Protein AF-A0A0F8ZXP1-F1 (afdb_monomer)

Structure (mmCIF, N/CA/C/O backbone):
data_AF-A0A0F8ZXP1-F1
#
_entry.id   AF-A0A0F8ZXP1-F1
#
loop_
_atom_site.group_PDB
_atom_site.id
_atom_site.type_symbol
_atom_site.label_atom_id
_atom_site.label_alt_id
_atom_site.label_comp_id
_atom_site.label_asym_id
_atom_site.label_entity_id
_atom_site.label_seq_id
_atom_site.pdbx_PDB_ins_code
_atom_site.Cartn_x
_atom_site.Cartn_y
_atom_site.Cartn_z
_atom_site.occupancy
_atom_site.B_iso_or_equiv
_atom_site.auth_seq_id
_atom_site.auth_comp_id
_atom_site.auth_asym_id
_atom_site.auth_atom_id
_atom_site.pdbx_PDB_model_num
ATOM 1 N N . MET A 1 1 ? 3.672 8.594 -19.376 1.00 59.06 1 MET A N 1
ATOM 2 C CA . MET A 1 1 ? 2.689 7.809 -18.603 1.00 59.06 1 MET A CA 1
ATOM 3 C C . MET A 1 1 ? 2.130 8.741 -17.549 1.00 59.06 1 MET A C 1
ATOM 5 O O . MET A 1 1 ? 2.929 9.425 -16.922 1.00 59.06 1 MET A O 1
ATOM 9 N N . GLU A 1 2 ? 0.811 8.852 -17.416 1.00 68.81 2 GLU A N 1
ATOM 10 C CA . GLU A 1 2 ? 0.238 9.635 -16.316 1.00 68.81 2 GLU A CA 1
ATOM 11 C C . GLU A 1 2 ? 0.615 8.980 -14.986 1.00 68.81 2 GLU A C 1
ATOM 13 O O . GLU A 1 2 ? 0.568 7.756 -14.853 1.00 68.81 2 GLU A O 1
ATOM 18 N N . GLN A 1 3 ? 1.041 9.793 -14.021 1.00 80.88 3 GLN A N 1
ATOM 19 C CA . GLN A 1 3 ? 1.368 9.315 -12.687 1.00 80.88 3 GLN A CA 1
ATOM 20 C C . GLN A 1 3 ? 0.070 8.874 -12.008 1.00 80.88 3 GLN A C 1
ATOM 22 O O . GLN A 1 3 ? -0.796 9.696 -11.711 1.00 80.88 3 GLN A O 1
ATOM 27 N N . ILE A 1 4 ? -0.073 7.572 -11.766 1.00 90.69 4 ILE A N 1
ATOM 28 C CA . ILE A 1 4 ? -1.217 7.042 -11.027 1.00 90.69 4 ILE A CA 1
ATOM 29 C C . ILE A 1 4 ? -0.844 7.086 -9.553 1.00 90.69 4 ILE A C 1
ATOM 31 O O . ILE A 1 4 ? 0.183 6.544 -9.152 1.00 90.69 4 ILE A O 1
ATOM 35 N N . ASN A 1 5 ? -1.675 7.720 -8.735 1.00 93.38 5 ASN A N 1
ATOM 36 C CA . ASN A 1 5 ? -1.591 7.616 -7.285 1.00 93.38 5 ASN A CA 1
ATOM 37 C C . ASN A 1 5 ? -3.005 7.630 -6.711 1.00 93.38 5 ASN A C 1
ATOM 39 O O . ASN A 1 5 ? -3.630 8.681 -6.584 1.00 93.38 5 ASN A O 1
ATOM 43 N N . LYS A 1 6 ? -3.527 6.439 -6.429 1.00 95.12 6 LYS A N 1
ATOM 44 C CA . LYS A 1 6 ? -4.887 6.238 -5.950 1.00 95.12 6 LYS A CA 1
ATOM 45 C C . LYS A 1 6 ? -4.865 5.577 -4.583 1.00 95.12 6 LYS A C 1
ATOM 47 O O . LYS A 1 6 ? -4.372 4.461 -4.440 1.00 95.12 6 LYS A O 1
ATOM 52 N N . ASN A 1 7 ? -5.448 6.262 -3.608 1.00 94.75 7 ASN A N 1
ATOM 53 C CA . ASN A 1 7 ? -5.717 5.730 -2.279 1.00 94.75 7 ASN A CA 1
ATOM 54 C C . ASN A 1 7 ? -7.184 5.312 -2.176 1.00 94.75 7 ASN A C 1
ATOM 56 O O . ASN A 1 7 ? -8.049 5.891 -2.837 1.00 94.75 7 ASN A O 1
ATOM 60 N N . PHE A 1 8 ? -7.455 4.298 -1.362 1.00 94.94 8 PHE A N 1
ATOM 61 C CA . PHE A 1 8 ? -8.805 3.810 -1.104 1.00 94.94 8 PHE A CA 1
ATOM 62 C C . PHE A 1 8 ? -9.087 3.899 0.384 1.00 94.94 8 PHE A C 1
ATOM 64 O O . PHE A 1 8 ? -8.577 3.090 1.149 1.00 94.94 8 PHE A O 1
ATOM 71 N N . ASP A 1 9 ? -9.916 4.862 0.783 1.00 94.19 9 ASP A N 1
ATOM 72 C CA . ASP A 1 9 ? -10.150 5.151 2.201 1.00 94.19 9 ASP A CA 1
ATOM 73 C C . ASP A 1 9 ? -11.108 4.159 2.875 1.00 94.19 9 ASP A C 1
ATOM 75 O O . ASP A 1 9 ? -11.038 3.954 4.083 1.00 94.19 9 ASP A O 1
ATOM 79 N N . SER A 1 10 ? -11.946 3.468 2.103 1.00 95.94 10 SER A N 1
ATOM 80 C CA . SER A 1 10 ? -12.941 2.524 2.620 1.00 95.94 10 SER A CA 1
ATOM 81 C C . SER A 1 10 ? -12.958 1.203 1.858 1.00 95.94 10 SER A C 1
ATOM 83 O O . SER A 1 10 ? -12.589 1.122 0.682 1.00 95.94 10 SER A O 1
ATOM 85 N N . CYS A 1 11 ? -13.434 0.160 2.536 1.00 96.94 11 CYS A N 1
ATOM 86 C CA . CYS A 1 11 ? -13.651 -1.153 1.961 1.00 96.94 11 CYS A CA 1
ATOM 87 C C . CYS A 1 11 ? -14.637 -1.056 0.784 1.00 96.94 11 CYS A C 1
ATOM 89 O O . CYS A 1 11 ? -15.760 -0.572 0.957 1.00 96.94 11 CYS A O 1
ATOM 91 N N . PRO A 1 12 ? -14.289 -1.563 -0.410 1.00 96.81 12 PRO A N 1
ATOM 92 C CA . PRO A 1 12 ? -15.180 -1.490 -1.561 1.00 96.81 12 PRO A CA 1
ATOM 93 C C . PRO A 1 12 ? -16.471 -2.296 -1.360 1.00 96.81 12 PRO A C 1
ATOM 95 O O . PRO A 1 12 ? -17.499 -1.887 -1.903 1.00 96.81 12 PRO A O 1
ATOM 98 N N . ALA A 1 13 ? -16.417 -3.371 -0.560 1.00 96.62 13 ALA A N 1
ATOM 99 C CA . ALA A 1 13 ? -17.520 -4.298 -0.319 1.00 96.62 13 ALA A CA 1
ATOM 100 C C . ALA A 1 13 ? -18.543 -3.779 0.707 1.00 96.62 13 ALA A C 1
ATOM 102 O O . ALA A 1 13 ? -19.727 -3.715 0.392 1.00 96.62 13 ALA A O 1
ATOM 103 N N . CYS A 1 14 ? -18.106 -3.381 1.910 1.00 97.06 14 CYS A N 1
ATOM 104 C CA . CYS A 1 14 ? -19.012 -2.968 2.996 1.00 97.06 14 CYS A CA 1
ATOM 105 C C . CYS A 1 14 ? -18.922 -1.481 3.382 1.00 97.06 14 CYS A C 1
ATOM 107 O O . CYS A 1 14 ? -19.629 -1.050 4.285 1.00 97.06 14 CYS A O 1
ATOM 109 N N . LYS A 1 15 ? -18.052 -0.696 2.729 1.00 97.19 15 LYS A N 1
ATOM 110 C CA . LYS A 1 15 ? -17.796 0.736 3.004 1.00 97.19 15 LYS A CA 1
ATOM 111 C C . LYS A 1 15 ? -17.212 1.063 4.380 1.00 97.19 15 LYS A C 1
ATOM 113 O O . LYS A 1 15 ? -17.005 2.235 4.675 1.00 97.19 15 LYS A O 1
ATOM 118 N N . SER A 1 16 ? -16.866 0.055 5.177 1.00 96.31 16 SER A N 1
ATOM 119 C CA . SER A 1 16 ? -16.129 0.258 6.422 1.00 96.31 16 SER A CA 1
ATOM 120 C C . SER A 1 16 ? -14.770 0.914 6.180 1.00 96.31 16 SER A C 1
ATOM 122 O O . SER A 1 16 ? -14.077 0.594 5.212 1.00 96.31 16 SER A O 1
ATOM 124 N N . THR A 1 17 ? -14.369 1.797 7.088 1.00 95.69 17 THR A N 1
ATOM 125 C CA . THR A 1 17 ? -13.026 2.387 7.152 1.00 95.69 17 THR A CA 1
ATOM 126 C C . THR A 1 17 ? -12.084 1.595 8.060 1.00 95.69 17 THR A C 1
ATOM 128 O O . THR A 1 17 ? -10.906 1.923 8.150 1.00 95.69 17 THR A O 1
ATOM 131 N N . ASN A 1 18 ? -12.573 0.552 8.736 1.00 95.50 18 ASN A N 1
ATOM 132 C CA . ASN A 1 18 ? -11.784 -0.232 9.679 1.00 95.50 18 ASN A CA 1
ATOM 133 C C . ASN A 1 18 ? -10.939 -1.269 8.935 1.00 95.50 18 ASN A C 1
ATOM 135 O O . ASN A 1 18 ? -11.464 -2.158 8.249 1.00 95.50 18 ASN A O 1
ATOM 139 N N . ARG A 1 19 ? -9.619 -1.177 9.097 1.00 95.50 19 ARG A N 1
ATOM 140 C CA . ARG A 1 19 ? -8.649 -2.087 8.481 1.00 95.50 19 ARG A CA 1
ATOM 141 C C . ARG A 1 19 ? -7.831 -2.788 9.544 1.00 95.50 19 ARG A C 1
ATOM 143 O O . ARG A 1 19 ? -7.345 -2.149 10.472 1.00 95.50 19 ARG A O 1
ATOM 150 N N . PHE A 1 20 ? -7.674 -4.095 9.395 1.00 96.44 20 PHE A N 1
ATOM 151 C CA . PHE A 1 20 ? -7.056 -4.938 10.408 1.00 96.44 20 PHE A CA 1
ATOM 152 C C . PHE A 1 20 ? -5.606 -4.522 10.698 1.00 96.44 20 PHE A C 1
ATOM 154 O O . PHE A 1 20 ? -5.264 -4.254 11.853 1.00 96.44 20 PHE A O 1
ATOM 161 N N . PHE A 1 21 ? -4.760 -4.402 9.667 1.00 95.62 21 PHE A N 1
ATOM 162 C CA . PHE A 1 21 ? -3.345 -4.068 9.872 1.00 95.62 21 PHE A CA 1
ATOM 163 C C . PHE A 1 21 ? -3.138 -2.609 10.267 1.00 95.62 21 PHE A C 1
ATOM 165 O O . PHE A 1 21 ? -2.271 -2.319 11.094 1.00 95.62 21 PHE A O 1
ATOM 172 N N . GLU A 1 22 ? -3.969 -1.698 9.765 1.00 93.44 22 GLU A N 1
ATOM 173 C CA . GLU A 1 22 ? -3.959 -0.305 10.208 1.00 93.44 22 GLU A CA 1
ATOM 174 C C . GLU A 1 22 ? -4.290 -0.179 11.702 1.00 93.44 22 GLU A C 1
ATOM 176 O O . GLU A 1 22 ? -3.553 0.487 12.435 1.00 93.44 22 GLU A O 1
ATOM 181 N N . THR A 1 23 ? -5.325 -0.874 12.190 1.00 94.50 23 THR A N 1
ATOM 182 C CA . THR A 1 23 ? -5.675 -0.909 13.619 1.00 94.50 23 THR A CA 1
ATOM 183 C C . THR A 1 23 ? -4.517 -1.435 14.465 1.00 94.50 23 THR A C 1
ATOM 185 O O . THR A 1 23 ? -4.174 -0.817 15.473 1.00 94.50 23 THR A O 1
ATOM 188 N N . MET A 1 24 ? -3.853 -2.514 14.038 1.00 94.88 24 MET A N 1
ATOM 189 C CA . MET A 1 24 ? -2.655 -3.018 14.722 1.00 94.88 24 MET A CA 1
ATOM 190 C C . MET A 1 24 ? -1.506 -2.003 14.711 1.00 94.88 24 MET A C 1
ATOM 192 O O . MET A 1 24 ? -0.818 -1.832 15.716 1.00 94.88 24 MET A O 1
ATOM 196 N N . SER A 1 25 ? -1.293 -1.305 13.592 1.00 93.81 25 SER A N 1
ATOM 197 C CA . SER A 1 25 ? -0.250 -0.279 13.498 1.00 93.81 25 SER A CA 1
ATOM 198 C C . SER A 1 25 ? -0.501 0.873 14.470 1.00 93.81 25 SER A C 1
ATOM 200 O O . SER A 1 25 ? 0.434 1.352 15.110 1.00 93.81 25 SER A O 1
ATOM 202 N N . ASN A 1 26 ? -1.764 1.270 14.639 1.00 94.62 26 ASN A N 1
ATOM 203 C CA . ASN A 1 26 ? -2.157 2.311 15.576 1.00 94.62 26 ASN A CA 1
ATOM 204 C C . ASN A 1 26 ? -1.980 1.856 17.031 1.00 94.62 26 ASN A C 1
ATOM 206 O O . ASN A 1 26 ? -1.436 2.627 17.816 1.00 94.62 26 ASN A O 1
ATOM 210 N N . ASP A 1 27 ? -2.313 0.604 17.377 1.00 95.38 27 ASP A N 1
ATOM 211 C CA . ASP A 1 27 ? -2.026 0.045 18.714 1.00 95.38 27 ASP A CA 1
ATOM 212 C C . ASP A 1 27 ? -0.528 0.119 19.046 1.00 95.38 27 ASP A C 1
ATOM 214 O O . ASP A 1 27 ? -0.127 0.628 20.095 1.00 95.38 27 ASP A O 1
ATOM 218 N N . LEU A 1 28 ? 0.326 -0.314 18.113 1.00 95.44 28 LEU A N 1
ATOM 219 C CA . LEU A 1 28 ? 1.777 -0.284 18.301 1.00 95.44 28 LEU A CA 1
ATOM 220 C C . LEU A 1 28 ? 2.313 1.145 18.466 1.00 95.44 28 LEU A C 1
ATOM 222 O O . LEU A 1 28 ? 3.198 1.366 19.295 1.00 95.44 28 LEU A O 1
ATOM 226 N N . LYS A 1 29 ? 1.763 2.125 17.738 1.00 95.56 29 LYS A N 1
ATOM 227 C CA . LYS A 1 29 ? 2.108 3.548 17.910 1.00 95.56 29 LYS A CA 1
ATOM 228 C C . LYS A 1 29 ? 1.694 4.068 19.277 1.00 95.56 29 LYS A C 1
ATOM 230 O O . LYS A 1 29 ? 2.511 4.675 19.963 1.00 95.56 29 LYS A O 1
ATOM 235 N N . THR A 1 30 ? 0.458 3.806 19.697 1.00 95.38 30 THR A N 1
ATOM 236 C CA . THR A 1 30 ? -0.061 4.235 21.005 1.00 95.38 30 THR A CA 1
ATOM 237 C C . THR A 1 30 ? 0.768 3.664 22.153 1.00 95.38 30 THR A C 1
ATOM 239 O O . THR A 1 30 ? 0.957 4.325 23.171 1.00 95.38 30 THR A O 1
ATOM 242 N N . ARG A 1 31 ? 1.329 2.466 21.974 1.00 96.12 31 ARG A N 1
ATOM 243 C CA . ARG A 1 31 ? 2.209 1.805 22.947 1.00 96.12 31 ARG A CA 1
ATOM 244 C C . ARG A 1 31 ? 3.673 2.253 22.879 1.00 96.12 31 ARG A C 1
ATOM 246 O O . ARG A 1 31 ? 4.485 1.749 23.648 1.00 96.12 31 ARG A O 1
ATOM 253 N N . GLY A 1 32 ? 4.028 3.155 21.963 1.00 95.31 32 GLY A N 1
ATOM 254 C CA . GLY A 1 32 ? 5.408 3.605 21.756 1.00 95.31 32 GLY A CA 1
ATOM 255 C C . GLY A 1 32 ? 6.329 2.544 21.141 1.00 95.31 32 GLY A C 1
ATOM 256 O O . GLY A 1 32 ? 7.547 2.673 21.217 1.00 95.31 32 GLY A O 1
ATOM 257 N N . LEU A 1 33 ? 5.765 1.492 20.538 1.00 94.75 33 LEU A N 1
ATOM 258 C CA . LEU A 1 33 ? 6.502 0.386 19.911 1.00 94.75 33 LEU A CA 1
ATOM 259 C C . LEU A 1 33 ? 6.756 0.608 18.414 1.00 94.75 33 LEU A C 1
ATOM 261 O O . LEU A 1 33 ? 7.477 -0.165 17.788 1.00 94.75 33 LEU A O 1
ATOM 265 N N . ALA A 1 34 ? 6.173 1.656 17.834 1.00 94.12 34 ALA A N 1
ATOM 266 C CA . ALA A 1 34 ? 6.350 2.030 16.441 1.00 94.12 34 ALA A CA 1
ATOM 267 C C . ALA 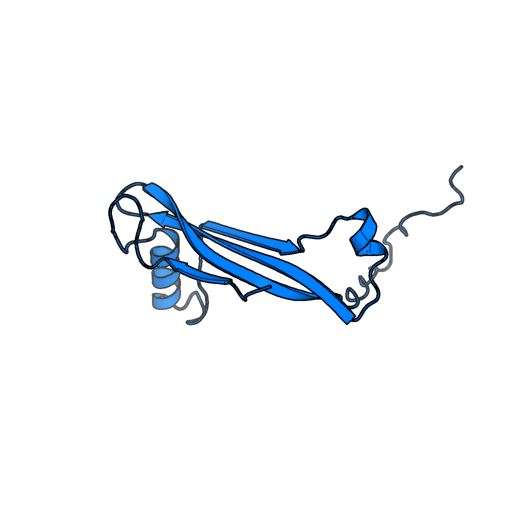A 1 34 ? 6.471 3.546 16.275 1.00 94.12 34 ALA A C 1
ATOM 269 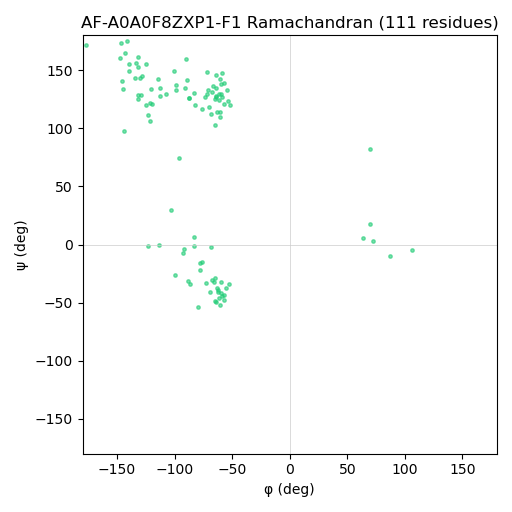O O . ALA A 1 34 ? 5.961 4.323 17.083 1.00 94.12 34 ALA A O 1
ATOM 270 N N . ARG A 1 35 ? 7.128 3.967 15.189 1.00 93.50 35 ARG A N 1
ATOM 271 C CA . ARG A 1 35 ? 7.243 5.385 14.838 1.00 93.50 35 ARG A CA 1
ATOM 272 C C . ARG A 1 35 ? 5.895 5.936 14.343 1.00 93.50 35 ARG A C 1
ATOM 274 O O . ARG A 1 35 ? 5.150 5.179 13.714 1.00 93.50 35 ARG A O 1
ATOM 281 N N . PRO A 1 36 ? 5.578 7.227 14.561 1.00 90.62 36 PRO A N 1
ATOM 282 C CA . PRO A 1 36 ? 4.300 7.813 14.140 1.00 90.62 36 PRO A CA 1
ATOM 283 C C . PRO A 1 36 ? 3.998 7.641 12.643 1.00 90.62 36 PRO A C 1
ATOM 285 O O . PRO A 1 36 ? 2.855 7.377 12.261 1.00 90.62 36 PRO A O 1
ATOM 288 N N . GLU A 1 37 ? 5.029 7.733 11.803 1.00 90.38 37 GLU A N 1
ATOM 289 C CA . GLU A 1 37 ? 4.955 7.595 10.347 1.00 90.38 37 GLU A CA 1
ATOM 290 C C . GLU A 1 37 ? 4.854 6.142 9.862 1.00 90.38 37 GLU A C 1
ATOM 292 O O . GLU A 1 37 ? 4.507 5.892 8.705 1.00 90.38 37 GLU A O 1
ATOM 297 N N . TRP A 1 38 ? 5.156 5.165 10.720 1.00 88.19 38 TRP A N 1
ATOM 298 C CA . TRP A 1 38 ? 5.166 3.762 10.323 1.00 88.19 38 TRP A CA 1
ATOM 299 C C . TRP A 1 38 ? 3.744 3.265 10.075 1.00 88.19 38 TRP A C 1
ATOM 301 O O . TRP A 1 38 ? 2.851 3.498 10.877 1.00 88.19 38 TRP A O 1
ATOM 311 N N . THR A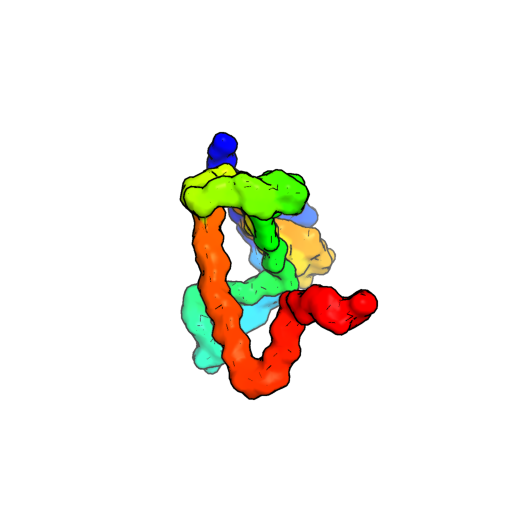 1 39 ? 3.503 2.578 8.965 1.00 88.19 39 THR A N 1
ATOM 312 C CA . THR A 1 39 ? 2.174 2.039 8.649 1.00 88.19 39 THR A CA 1
ATOM 313 C C . THR A 1 39 ? 2.325 0.588 8.246 1.00 88.19 39 THR A C 1
ATOM 315 O O . THR A 1 39 ? 3.101 0.273 7.343 1.00 88.19 39 THR A O 1
ATOM 318 N N . LEU A 1 40 ? 1.589 -0.284 8.931 1.00 91.88 40 LEU A N 1
ATOM 319 C CA . LEU A 1 40 ? 1.519 -1.699 8.606 1.00 91.88 40 LEU A CA 1
ATOM 320 C C . LEU A 1 40 ? 0.386 -1.918 7.603 1.00 91.88 40 LEU A C 1
ATOM 322 O O . LEU A 1 40 ? -0.665 -1.293 7.700 1.00 91.88 40 LEU A O 1
ATOM 326 N N . CYS A 1 41 ? 0.611 -2.804 6.646 1.00 93.44 41 CYS A N 1
ATOM 327 C CA . CYS A 1 41 ? -0.401 -3.272 5.708 1.00 93.44 41 CYS A CA 1
ATOM 328 C C . CYS A 1 41 ? -0.156 -4.762 5.444 1.00 93.44 41 CYS A C 1
ATOM 330 O O . CYS A 1 41 ? 0.906 -5.279 5.799 1.00 93.44 41 CYS A O 1
ATOM 332 N N . TRP A 1 42 ? -1.140 -5.454 4.874 1.00 93.81 42 TRP A N 1
ATOM 333 C CA . TRP 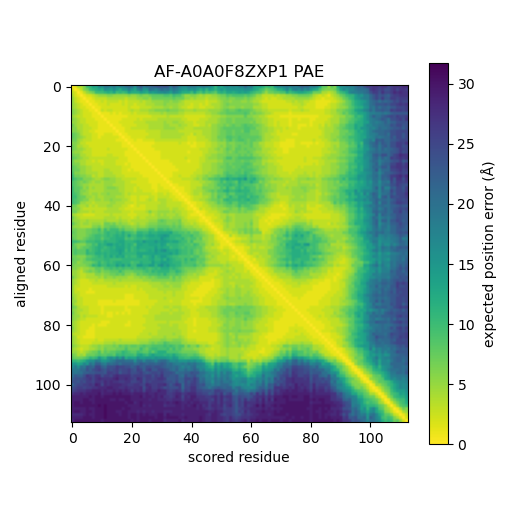A 1 42 ? -1.083 -6.903 4.672 1.00 93.81 42 TRP A CA 1
ATOM 334 C C . TRP A 1 42 ? 0.034 -7.314 3.713 1.00 93.81 42 TRP A C 1
ATOM 336 O O . TRP A 1 42 ? 0.815 -8.211 4.014 1.00 93.81 42 TRP A O 1
ATOM 346 N N . ASP A 1 43 ? 0.102 -6.651 2.558 1.00 94.56 43 ASP A N 1
ATOM 347 C CA . ASP A 1 43 ? 1.088 -6.941 1.518 1.00 94.56 43 ASP A CA 1
ATOM 348 C C . ASP A 1 43 ? 1.497 -5.649 0.805 1.00 94.56 43 ASP A C 1
ATOM 350 O O . ASP A 1 43 ? 0.654 -4.787 0.517 1.00 94.56 43 ASP A O 1
ATOM 354 N N . VAL A 1 44 ? 2.790 -5.542 0.496 1.00 94.00 44 VAL A N 1
ATOM 355 C CA . VAL A 1 44 ? 3.378 -4.478 -0.321 1.00 94.00 44 VAL A CA 1
ATOM 356 C C . VAL A 1 44 ? 4.092 -5.129 -1.493 1.00 94.00 44 VAL A C 1
ATOM 358 O O . VAL A 1 44 ? 5.145 -5.743 -1.333 1.00 94.00 44 VAL A O 1
ATOM 361 N N . ARG A 1 45 ? 3.557 -4.927 -2.695 1.00 93.12 45 ARG A N 1
ATOM 362 C CA . ARG A 1 45 ? 4.207 -5.329 -3.942 1.00 93.12 45 ARG A CA 1
ATOM 363 C C . ARG A 1 45 ? 4.707 -4.103 -4.664 1.00 93.12 45 ARG A C 1
ATOM 365 O O . ARG A 1 45 ? 3.950 -3.164 -4.888 1.00 93.12 45 ARG A O 1
ATOM 372 N N . GLN A 1 46 ? 5.965 -4.128 -5.064 1.00 91.31 46 GLN A N 1
ATOM 373 C CA . GLN A 1 46 ? 6.557 -3.077 -5.874 1.00 91.31 46 GLN A CA 1
ATOM 374 C C . GLN A 1 46 ? 7.462 -3.688 -6.931 1.00 91.31 46 GLN A C 1
ATOM 376 O O . GLN A 1 46 ? 8.064 -4.738 -6.704 1.00 91.31 46 GLN A O 1
ATOM 381 N N . GLY A 1 47 ? 7.575 -3.028 -8.074 1.00 88.19 47 GLY A N 1
ATOM 382 C CA . GLY A 1 47 ? 8.423 -3.524 -9.145 1.00 88.19 47 GLY A CA 1
ATOM 383 C C . GLY A 1 47 ? 8.473 -2.603 -10.345 1.00 88.19 47 GLY A C 1
ATOM 384 O O . GLY A 1 47 ? 7.734 -1.623 -10.439 1.00 88.19 47 GLY A O 1
ATOM 385 N N . VAL A 1 48 ? 9.366 -2.946 -11.264 1.00 87.69 48 VAL A N 1
ATOM 386 C CA . VAL A 1 48 ? 9.518 -2.295 -12.562 1.00 87.69 48 VAL A CA 1
ATOM 387 C C . VAL A 1 48 ? 8.783 -3.138 -13.605 1.00 87.69 48 VAL A C 1
ATOM 389 O O . VAL A 1 48 ? 8.849 -4.364 -13.580 1.00 87.69 48 VAL A O 1
ATOM 392 N N . VAL A 1 49 ? 8.048 -2.492 -14.508 1.00 84.12 49 VAL A N 1
ATOM 393 C CA . VAL A 1 49 ? 7.341 -3.139 -15.622 1.00 84.12 49 VAL A CA 1
ATOM 394 C C . VAL A 1 49 ? 8.222 -3.056 -16.862 1.00 84.12 49 VAL A C 1
ATOM 396 O O . VAL A 1 49 ? 7.997 -2.240 -17.756 1.00 84.12 49 VAL A O 1
ATOM 399 N N . VAL A 1 50 ? 9.273 -3.870 -16.891 1.00 84.56 50 VAL A N 1
ATOM 400 C CA . VAL A 1 50 ? 10.165 -4.009 -18.046 1.00 84.56 50 VAL A CA 1
ATOM 401 C C . VAL A 1 50 ? 10.409 -5.493 -18.293 1.00 84.56 50 VAL A C 1
ATOM 403 O O . VAL A 1 50 ? 10.476 -6.288 -17.361 1.00 84.56 50 VAL A O 1
ATOM 406 N N . ASP A 1 51 ? 10.508 -5.868 -19.567 1.00 83.00 51 ASP A N 1
ATOM 407 C CA . ASP A 1 51 ? 10.988 -7.190 -19.966 1.00 83.00 51 ASP A CA 1
ATOM 408 C C . ASP A 1 51 ? 12.398 -7.410 -19.381 1.00 83.00 51 ASP A C 1
ATOM 410 O O . ASP A 1 51 ? 13.298 -6.636 -19.724 1.00 83.00 51 ASP A O 1
ATOM 414 N N . PRO A 1 52 ? 12.631 -8.440 -18.546 1.00 80.38 52 PRO A N 1
ATOM 415 C CA . PRO A 1 52 ? 13.931 -8.671 -17.916 1.00 80.38 52 PRO A CA 1
ATOM 416 C C . PRO A 1 52 ? 15.105 -8.716 -18.906 1.00 80.38 52 PRO A C 1
ATOM 418 O O . PRO A 1 52 ? 16.195 -8.227 -18.600 1.00 80.38 52 PRO A O 1
ATOM 421 N N . ALA A 1 53 ? 14.889 -9.231 -20.124 1.00 82.56 53 ALA A N 1
ATOM 422 C CA . ALA A 1 53 ? 15.922 -9.281 -21.160 1.00 82.56 53 ALA A CA 1
ATOM 423 C C . ALA A 1 53 ? 16.313 -7.880 -21.659 1.00 82.56 53 ALA A C 1
ATOM 425 O O . ALA A 1 53 ? 17.459 -7.638 -22.040 1.00 82.56 53 ALA A O 1
ATOM 426 N N . LYS A 1 54 ? 15.371 -6.934 -21.630 1.00 82.06 54 LYS A N 1
ATOM 427 C CA . LYS A 1 54 ? 15.599 -5.534 -22.008 1.00 82.06 54 LYS A CA 1
ATOM 428 C C . LYS A 1 54 ? 16.070 -4.695 -20.832 1.00 82.06 54 LYS A C 1
ATOM 430 O O . LYS A 1 54 ? 16.859 -3.777 -21.038 1.00 82.06 54 LYS A O 1
ATOM 435 N N . GLU A 1 55 ? 15.644 -5.020 -19.615 1.00 81.44 55 GLU A N 1
ATOM 436 C CA . GLU A 1 55 ? 16.032 -4.306 -18.400 1.00 81.44 55 GLU A CA 1
ATOM 437 C C . GLU A 1 55 ? 17.553 -4.293 -18.222 1.00 81.44 55 GLU A C 1
ATOM 439 O O . GLU A 1 55 ? 18.133 -3.239 -17.954 1.00 81.44 55 GLU A O 1
ATOM 444 N N . ALA A 1 56 ? 18.223 -5.429 -18.447 1.00 78.31 56 ALA A N 1
ATOM 445 C CA . ALA A 1 56 ? 19.681 -5.528 -18.368 1.00 78.31 56 ALA A CA 1
ATOM 446 C C . ALA A 1 56 ? 20.383 -4.583 -19.360 1.00 78.31 56 ALA A C 1
ATOM 448 O O . ALA A 1 56 ? 21.327 -3.889 -18.981 1.00 78.31 56 ALA A O 1
ATOM 449 N N . ALA A 1 57 ? 19.866 -4.494 -20.588 1.00 83.81 57 ALA A N 1
ATOM 450 C CA . ALA A 1 57 ? 20.415 -3.664 -21.658 1.00 83.81 57 ALA A CA 1
ATOM 451 C C . ALA A 1 57 ? 20.115 -2.161 -21.502 1.00 83.81 57 ALA A C 1
ATOM 453 O O . ALA A 1 57 ? 20.747 -1.345 -22.173 1.00 83.81 57 ALA A O 1
ATOM 454 N N . MET A 1 58 ? 19.174 -1.767 -20.633 1.00 82.75 58 MET A N 1
ATOM 455 C CA . MET A 1 58 ? 18.864 -0.351 -20.417 1.00 82.75 58 MET A CA 1
ATOM 456 C C . MET A 1 58 ? 20.073 0.396 -19.8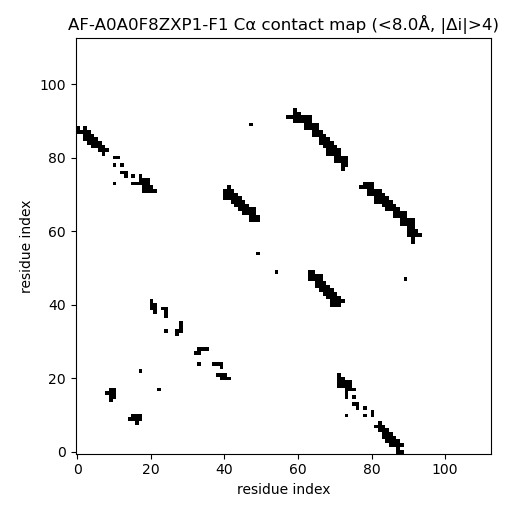30 1.00 82.75 58 MET A C 1
ATOM 458 O O . MET A 1 58 ? 20.589 -0.015 -18.784 1.00 82.75 58 MET A O 1
ATOM 462 N N . PRO A 1 59 ? 20.499 1.523 -20.427 1.00 85.12 59 PRO A N 1
ATOM 463 C CA . PRO A 1 59 ? 21.530 2.372 -19.843 1.00 85.12 59 PRO A CA 1
ATOM 464 C C . PRO A 1 59 ? 21.133 2.883 -18.453 1.00 85.12 59 PRO A C 1
ATOM 466 O O . PRO A 1 59 ? 19.956 3.147 -18.186 1.00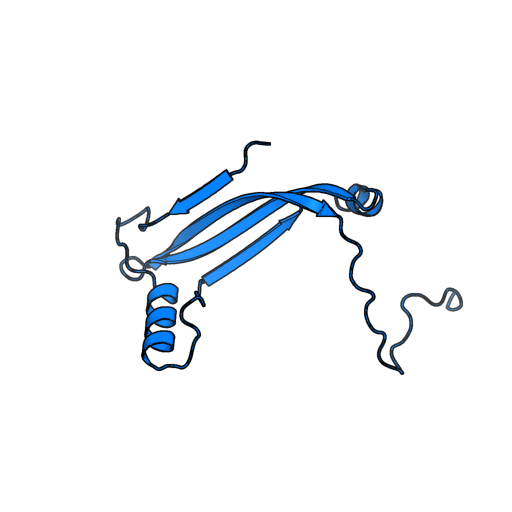 85.12 59 PRO A O 1
ATOM 469 N N . VAL A 1 60 ? 22.119 3.071 -17.575 1.00 86.75 60 VAL A N 1
ATOM 470 C CA . VAL A 1 60 ? 21.918 3.758 -16.288 1.00 86.75 60 VAL A CA 1
ATOM 471 C C . VAL A 1 60 ? 21.356 5.159 -16.545 1.00 86.75 60 VAL A C 1
ATOM 473 O O . VAL A 1 60 ? 21.768 5.838 -17.482 1.00 86.75 60 VAL A O 1
ATOM 476 N N . GLY A 1 61 ? 20.391 5.581 -15.728 1.00 83.62 61 GLY A N 1
ATOM 477 C CA . GLY A 1 61 ? 19.684 6.853 -15.896 1.00 83.62 61 GLY A CA 1
ATOM 478 C C . GLY A 1 61 ? 18.461 6.789 -16.813 1.00 83.62 61 GLY A C 1
ATOM 479 O O . GLY A 1 61 ? 17.674 7.734 -16.808 1.00 83.62 61 GLY A O 1
ATOM 480 N N . SER A 1 62 ? 18.254 5.683 -17.536 1.00 87.56 62 SER A N 1
ATOM 481 C CA . SER A 1 62 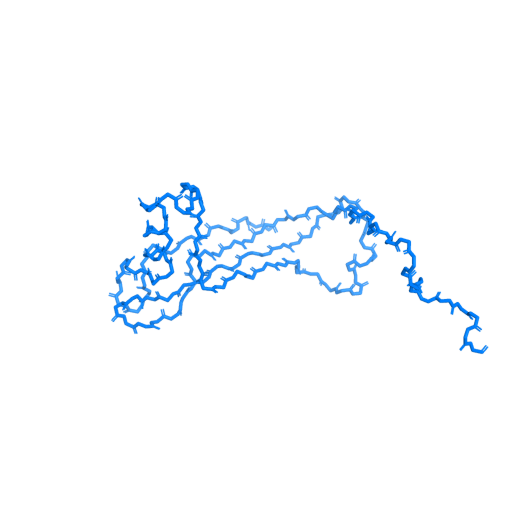? 17.021 5.459 -18.301 1.00 87.56 62 SER A CA 1
ATOM 482 C C . SER A 1 62 ? 15.814 5.352 -17.372 1.00 87.56 62 SER A C 1
ATOM 484 O O . SER A 1 62 ? 15.916 4.814 -16.266 1.00 87.56 62 SER A O 1
ATOM 486 N N . GLU A 1 63 ? 14.666 5.837 -17.836 1.00 88.06 63 GLU A N 1
ATOM 487 C CA . GLU A 1 63 ? 13.408 5.763 -17.097 1.00 88.06 63 GLU A CA 1
ATOM 488 C C . GLU A 1 63 ? 12.641 4.491 -17.456 1.00 88.06 63 GLU A C 1
ATOM 490 O O . GLU A 1 63 ? 12.507 4.133 -18.627 1.00 88.06 63 GLU A O 1
ATOM 495 N N . ALA A 1 64 ? 12.122 3.818 -16.436 1.00 88.19 64 ALA A N 1
ATOM 496 C CA . ALA A 1 64 ? 11.293 2.633 -16.562 1.00 88.19 64 ALA A CA 1
ATOM 497 C C . ALA A 1 64 ? 10.003 2.815 -15.765 1.00 88.19 64 ALA A C 1
ATOM 499 O O . ALA A 1 64 ? 10.002 3.432 -14.699 1.00 88.19 64 ALA A O 1
ATOM 500 N N . ALA A 1 65 ? 8.902 2.267 -16.272 1.00 89.56 65 ALA A N 1
ATOM 501 C CA . ALA A 1 65 ? 7.643 2.270 -15.543 1.00 89.56 65 ALA A CA 1
ATOM 502 C C . ALA A 1 65 ? 7.761 1.390 -14.296 1.00 89.56 65 ALA A C 1
ATOM 504 O O . ALA A 1 65 ? 8.280 0.278 -14.370 1.00 89.56 65 ALA A O 1
ATOM 505 N N . SER A 1 66 ? 7.254 1.855 -13.164 1.00 90.94 66 SER A N 1
ATOM 506 C CA . SER A 1 66 ? 7.172 1.085 -11.931 1.00 90.94 66 SER A CA 1
ATOM 507 C C . SER A 1 66 ? 5.794 1.182 -11.307 1.00 90.94 66 SER A C 1
ATOM 509 O O . SER A 1 66 ? 5.010 2.086 -11.607 1.00 90.94 66 SER A O 1
ATOM 511 N N . TYR A 1 67 ? 5.509 0.233 -10.425 1.00 93.19 67 TYR A N 1
ATOM 512 C CA . TYR A 1 67 ? 4.271 0.175 -9.672 1.00 93.19 67 TYR A CA 1
ATOM 513 C C . TYR A 1 67 ? 4.538 -0.061 -8.188 1.00 93.19 67 TYR A C 1
ATOM 515 O O . TYR A 1 67 ? 5.526 -0.698 -7.814 1.00 93.19 67 TYR A O 1
ATOM 523 N N . VAL A 1 68 ? 3.611 0.404 -7.353 1.00 94.12 68 VAL A N 1
ATOM 524 C CA . VAL A 1 68 ? 3.465 -0.018 -5.958 1.00 94.12 68 VAL A CA 1
ATOM 525 C C . VAL A 1 68 ? 1.995 -0.333 -5.703 1.00 94.12 68 VAL A C 1
ATOM 527 O O . VAL A 1 68 ? 1.110 0.473 -5.989 1.00 94.12 68 VAL A O 1
ATOM 530 N N . VAL A 1 69 ? 1.741 -1.512 -5.148 1.00 95.81 69 VAL A N 1
ATOM 531 C CA . VAL A 1 69 ? 0.432 -1.986 -4.707 1.00 95.81 69 VAL A CA 1
ATOM 532 C C . VAL A 1 69 ? 0.534 -2.296 -3.224 1.00 95.81 69 VAL A C 1
ATOM 534 O O . VAL A 1 69 ? 1.338 -3.134 -2.817 1.00 95.81 69 VAL A O 1
ATOM 537 N N . LYS A 1 70 ? -0.293 -1.637 -2.416 1.00 96.19 70 LYS A N 1
ATOM 538 C CA . LYS A 1 70 ? -0.452 -1.948 -0.993 1.00 96.19 70 LYS A CA 1
ATOM 539 C C . LYS A 1 70 ? -1.848 -2.494 -0.758 1.00 96.19 70 LYS A C 1
ATOM 541 O O . LYS A 1 70 ? -2.817 -1.914 -1.256 1.00 96.19 70 LYS A O 1
ATOM 546 N N . THR A 1 71 ? -1.961 -3.571 0.008 1.00 97.19 71 THR A N 1
ATOM 547 C CA . THR A 1 71 ? -3.249 -4.197 0.340 1.00 97.19 71 THR A CA 1
ATOM 548 C C . THR A 1 71 ? -3.449 -4.316 1.843 1.00 97.19 71 THR A C 1
ATOM 550 O O . THR A 1 71 ? -2.485 -4.331 2.605 1.00 97.19 71 THR A O 1
ATOM 553 N N . ASP A 1 72 ? -4.705 -4.383 2.267 1.00 97.44 72 ASP A N 1
ATOM 554 C CA . ASP A 1 72 ? -5.108 -4.600 3.657 1.00 97.44 72 ASP A CA 1
ATOM 555 C C . ASP A 1 72 ? -6.408 -5.423 3.696 1.00 97.44 72 ASP A C 1
ATOM 557 O O . ASP A 1 72 ? -7.019 -5.702 2.658 1.00 97.44 72 ASP A O 1
ATOM 561 N N . ILE A 1 73 ? -6.826 -5.816 4.895 1.00 97.75 73 ILE A N 1
ATOM 562 C CA . ILE A 1 73 ? -8.010 -6.623 5.171 1.00 97.75 73 ILE A CA 1
ATOM 563 C C . ILE A 1 73 ? -9.026 -5.757 5.917 1.00 97.75 73 ILE A C 1
ATOM 565 O O . ILE A 1 73 ? -8.720 -5.147 6.941 1.00 97.75 73 ILE A O 1
ATOM 569 N N . CYS A 1 74 ? -10.260 -5.705 5.420 1.00 97.62 74 CYS A N 1
ATOM 570 C CA . CYS A 1 74 ? -11.361 -5.059 6.123 1.00 97.62 74 CYS A CA 1
ATOM 571 C C . CYS A 1 74 ? -11.669 -5.815 7.418 1.00 97.62 74 CYS A C 1
ATOM 573 O O . CYS A 1 74 ? -11.959 -7.011 7.376 1.00 97.62 74 CYS A O 1
ATOM 575 N N . LEU A 1 75 ? -11.663 -5.104 8.544 1.00 96.56 75 LEU A N 1
ATOM 576 C CA . LEU A 1 75 ? -11.922 -5.690 9.857 1.00 96.56 75 LEU A CA 1
ATOM 577 C C . LEU A 1 75 ? -13.363 -6.207 9.991 1.00 96.56 75 LEU A C 1
ATOM 579 O O . LEU A 1 75 ? -13.595 -7.213 10.652 1.00 96.56 75 LEU A O 1
ATOM 583 N N . ASP A 1 76 ? -14.314 -5.546 9.328 1.00 97.06 76 ASP A N 1
ATOM 584 C CA . ASP A 1 76 ? -15.739 -5.821 9.525 1.00 97.06 76 ASP A CA 1
ATOM 585 C C . ASP A 1 76 ? -16.261 -6.959 8.634 1.00 97.06 76 ASP A C 1
ATOM 587 O O . ASP A 1 76 ? -17.146 -7.705 9.041 1.00 97.06 76 ASP A O 1
ATOM 591 N N . CYS A 1 77 ? -15.740 -7.101 7.407 1.00 97.31 77 CYS A N 1
ATOM 592 C CA . CYS A 1 77 ? -16.229 -8.104 6.445 1.00 97.31 77 CYS A CA 1
ATOM 593 C C . CYS A 1 77 ? -15.163 -9.081 5.925 1.00 97.31 77 CYS A C 1
ATOM 595 O O . CYS A 1 77 ? -15.482 -9.941 5.107 1.00 97.31 77 CYS A O 1
ATOM 597 N N . GLY A 1 78 ? -13.899 -8.946 6.339 1.00 96.81 78 GLY A N 1
ATOM 598 C CA . GLY A 1 78 ? -12.802 -9.831 5.923 1.00 96.81 78 GLY A CA 1
ATOM 599 C C . GLY A 1 78 ? -12.331 -9.661 4.473 1.00 96.81 78 GLY A C 1
ATOM 600 O O . GLY A 1 78 ? -11.454 -10.394 4.022 1.00 96.81 78 GLY A O 1
ATOM 601 N N . CYS A 1 79 ? -12.886 -8.707 3.719 1.00 97.38 79 CYS A N 1
ATOM 602 C CA . CYS A 1 79 ? -12.478 -8.440 2.340 1.00 97.38 79 CYS A CA 1
ATOM 603 C C . CYS A 1 79 ? -11.022 -7.951 2.283 1.00 97.38 79 CYS A C 1
ATOM 605 O O . CYS A 1 79 ? -10.682 -6.967 2.939 1.00 97.38 79 CYS A O 1
ATOM 607 N N . ILE A 1 80 ? -10.189 -8.598 1.465 1.00 97.38 80 ILE A N 1
ATOM 608 C CA . ILE A 1 80 ? -8.832 -8.138 1.142 1.00 97.38 80 ILE A CA 1
ATOM 609 C C . ILE A 1 80 ? -8.919 -7.191 -0.055 1.00 97.38 80 ILE A C 1
ATOM 611 O O . ILE A 1 80 ? -9.478 -7.555 -1.092 1.00 97.38 80 ILE A O 1
ATOM 615 N N . TYR A 1 81 ? -8.375 -5.983 0.066 1.00 96.94 81 TYR A N 1
ATOM 616 C CA . TYR A 1 81 ? -8.455 -4.975 -0.991 1.00 96.94 81 TYR A CA 1
ATOM 617 C C . TYR A 1 81 ? -7.220 -4.074 -1.040 1.00 96.94 81 TYR A C 1
ATOM 619 O O . TYR A 1 81 ? -6.452 -3.971 -0.084 1.00 96.94 81 TYR A O 1
ATOM 627 N N . ALA A 1 82 ? -7.017 -3.424 -2.188 1.00 96.81 82 ALA A N 1
ATOM 628 C CA . ALA A 1 82 ? -5.953 -2.444 -2.354 1.00 96.81 82 ALA A CA 1
ATOM 629 C C . ALA A 1 82 ? -6.278 -1.160 -1.581 1.00 96.81 82 ALA A C 1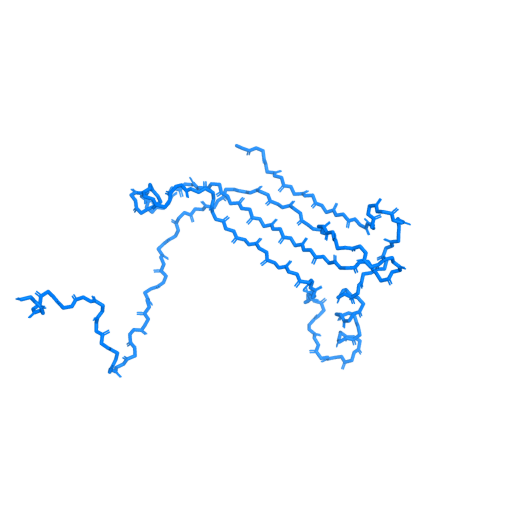
ATOM 631 O O . ALA A 1 82 ? -7.352 -0.592 -1.758 1.00 96.81 82 ALA A O 1
ATOM 632 N N . ILE A 1 83 ? -5.328 -0.688 -0.775 1.00 96.44 83 ILE A N 1
ATOM 633 C CA . ILE A 1 83 ? -5.407 0.589 -0.049 1.00 96.44 83 ILE A CA 1
ATOM 634 C C . ILE A 1 83 ? -4.628 1.698 -0.760 1.00 96.44 83 ILE A C 1
ATOM 636 O O . ILE A 1 83 ? -4.972 2.871 -0.642 1.00 96.44 83 ILE A O 1
ATOM 640 N N . ASN A 1 84 ? -3.611 1.330 -1.544 1.00 96.06 84 ASN A N 1
ATOM 641 C CA . ASN A 1 84 ? -2.863 2.239 -2.403 1.00 96.06 84 ASN A CA 1
ATOM 642 C C . ASN A 1 84 ? -2.463 1.524 -3.696 1.00 96.06 84 ASN A C 1
ATOM 644 O O . ASN A 1 84 ? -1.949 0.403 -3.667 1.00 96.06 84 ASN A O 1
ATOM 648 N N . LEU A 1 85 ? -2.685 2.202 -4.816 1.00 95.81 85 LEU A N 1
ATOM 649 C CA . LEU A 1 85 ? -2.181 1.842 -6.131 1.00 95.81 85 LEU A CA 1
ATOM 650 C C . LEU A 1 85 ? -1.420 3.041 -6.675 1.00 95.81 85 LEU A C 1
ATOM 652 O O . LEU A 1 85 ? -2.001 4.113 -6.856 1.00 95.81 85 LEU A O 1
ATOM 656 N N . SER A 1 86 ? -0.139 2.860 -6.963 1.00 94.44 86 SER A N 1
ATOM 657 C CA . SER A 1 86 ? 0.645 3.883 -7.637 1.00 94.44 86 SER A CA 1
ATOM 658 C C . SER A 1 86 ? 1.412 3.326 -8.823 1.00 94.44 86 SER A C 1
ATOM 660 O O . SER A 1 86 ? 1.882 2.190 -8.799 1.00 94.44 86 SER A O 1
ATOM 662 N N . ALA A 1 87 ? 1.508 4.139 -9.870 1.00 92.75 87 ALA A N 1
ATOM 663 C CA . ALA A 1 87 ? 2.358 3.909 -11.023 1.00 92.75 87 ALA A CA 1
ATOM 664 C C . ALA A 1 87 ? 3.174 5.175 -11.276 1.00 92.75 87 ALA A C 1
ATOM 666 O O . ALA A 1 87 ? 2.629 6.282 -11.330 1.00 92.75 87 ALA A O 1
ATOM 667 N N . THR A 1 88 ? 4.484 5.013 -11.401 1.00 88.56 88 THR A N 1
ATOM 668 C CA . THR A 1 88 ? 5.425 6.114 -11.611 1.00 88.56 88 THR A CA 1
ATOM 669 C C . THR A 1 88 ? 6.515 5.696 -12.591 1.00 88.56 88 THR A C 1
ATOM 671 O O . THR A 1 88 ? 6.567 4.551 -13.033 1.00 88.56 88 THR A O 1
ATOM 674 N N . MET A 1 89 ? 7.384 6.632 -12.952 1.00 88.81 89 MET A N 1
ATOM 675 C CA . MET A 1 89 ? 8.631 6.333 -13.645 1.00 88.81 89 MET A CA 1
ATOM 676 C C . MET A 1 89 ? 9.760 6.313 -12.614 1.00 88.81 89 MET A C 1
ATOM 678 O O . MET A 1 89 ? 9.871 7.218 -11.786 1.00 88.81 89 MET A O 1
ATOM 682 N N . VAL A 1 90 ? 10.604 5.288 -12.654 1.00 87.06 90 VAL A N 1
ATOM 683 C CA . VAL A 1 90 ? 11.830 5.201 -11.852 1.00 87.06 90 VAL A CA 1
ATOM 684 C C . VAL A 1 90 ? 13.038 5.233 -12.767 1.00 87.06 90 VAL A C 1
ATOM 686 O O . VAL A 1 90 ? 13.033 4.657 -13.854 1.00 87.06 90 VAL A O 1
ATOM 689 N N . LYS A 1 91 ? 14.093 5.911 -12.321 1.00 85.19 91 LYS A N 1
ATOM 690 C CA . LYS A 1 91 ? 15.374 5.909 -13.023 1.00 85.19 91 LYS A CA 1
ATOM 691 C C . LYS A 1 91 ? 16.157 4.675 -12.622 1.00 85.19 91 LYS A C 1
ATOM 693 O O . LYS A 1 91 ? 16.326 4.417 -11.431 1.00 85.19 91 LYS A O 1
ATOM 698 N N . LYS A 1 92 ? 16.675 3.948 -13.611 1.00 80.81 92 LYS A N 1
ATOM 699 C CA . LYS A 1 92 ? 17.617 2.855 -13.372 1.00 80.81 92 LYS A CA 1
ATOM 700 C C . LYS A 1 92 ? 18.852 3.423 -12.678 1.00 80.81 92 LYS A C 1
ATOM 702 O O . LYS A 1 92 ? 19.621 4.168 -13.289 1.00 80.81 92 LYS A O 1
ATOM 707 N N . SER A 1 93 ? 19.024 3.092 -11.403 1.00 77.25 93 SER A N 1
ATOM 708 C CA . SER A 1 93 ? 20.222 3.422 -10.638 1.00 77.25 93 SER A CA 1
ATOM 709 C C . SER A 1 93 ? 21.249 2.303 -10.756 1.00 77.25 93 SER A C 1
ATOM 711 O O . SER A 1 93 ? 20.920 1.155 -11.059 1.00 77.25 93 SER A O 1
ATOM 713 N N . VAL A 1 94 ? 22.509 2.630 -10.484 1.00 67.31 94 VAL A N 1
ATOM 714 C CA . VAL A 1 94 ? 23.530 1.610 -10.240 1.00 67.31 94 VAL A CA 1
ATOM 715 C C . VAL A 1 94 ? 23.083 0.833 -9.002 1.00 67.31 94 VAL A C 1
ATOM 717 O O . VAL A 1 94 ? 22.793 1.448 -7.973 1.00 67.31 94 VAL A O 1
ATOM 720 N N . GLN A 1 95 ? 22.952 -0.494 -9.099 1.00 64.50 95 GLN A N 1
ATOM 721 C CA . GLN A 1 95 ? 22.757 -1.292 -7.891 1.00 64.50 95 GLN A CA 1
ATOM 722 C C . GLN A 1 95 ? 23.980 -1.063 -6.995 1.00 64.50 95 GLN A C 1
ATOM 724 O O . GLN A 1 95 ? 25.101 -1.147 -7.505 1.00 64.50 95 GLN A O 1
ATOM 729 N N . PRO A 1 96 ? 23.806 -0.730 -5.703 1.00 57.84 96 PRO A N 1
ATOM 730 C CA . PRO A 1 96 ? 24.946 -0.585 -4.817 1.00 57.84 96 PRO A CA 1
ATOM 731 C C . PRO A 1 96 ? 25.765 -1.881 -4.871 1.00 57.84 96 PRO A C 1
ATOM 733 O O . PRO A 1 96 ? 25.167 -2.962 -4.842 1.00 57.84 96 PRO A O 1
ATOM 736 N N . PRO A 1 97 ? 27.101 -1.794 -5.017 1.00 55.31 97 PRO A N 1
ATOM 737 C CA . PRO A 1 97 ? 27.939 -2.978 -5.093 1.00 55.31 97 PRO A CA 1
ATOM 738 C C . PRO A 1 97 ? 27.642 -3.859 -3.883 1.00 55.31 97 PRO A C 1
ATOM 740 O O . PRO A 1 97 ? 27.703 -3.404 -2.739 1.00 55.31 97 PRO A O 1
ATOM 743 N N . GLN A 1 98 ? 27.264 -5.108 -4.149 1.00 61.81 98 GLN A N 1
ATOM 744 C CA . GLN A 1 98 ? 27.104 -6.107 -3.104 1.00 61.81 98 GLN A CA 1
ATOM 745 C C . GLN A 1 98 ? 28.473 -6.247 -2.437 1.00 61.81 98 GLN A C 1
ATOM 747 O O . GLN A 1 98 ? 29.443 -6.637 -3.089 1.00 61.81 98 GLN A O 1
ATOM 752 N N . ILE A 1 99 ? 28.577 -5.855 -1.166 1.00 59.53 99 ILE A N 1
ATOM 753 C CA . ILE A 1 99 ? 29.806 -6.028 -0.396 1.00 59.53 99 ILE A CA 1
ATOM 754 C C . ILE A 1 99 ? 30.007 -7.538 -0.264 1.00 59.53 99 ILE A C 1
ATOM 756 O O . ILE A 1 99 ? 29.313 -8.195 0.512 1.00 59.53 99 ILE A O 1
ATOM 760 N N . LEU A 1 100 ? 30.920 -8.095 -1.059 1.00 60.62 100 LEU A N 1
ATOM 761 C CA . LEU A 1 100 ? 31.332 -9.485 -0.925 1.00 60.62 100 LEU A CA 1
ATOM 762 C C . LEU A 1 100 ? 31.993 -9.637 0.444 1.00 60.62 100 LEU A C 1
ATOM 764 O O . LEU A 1 100 ? 33.034 -9.039 0.722 1.00 60.62 100 LEU A O 1
ATOM 768 N N . VAL A 1 101 ? 31.361 -10.414 1.320 1.00 66.31 101 VAL A N 1
ATOM 769 C CA . VAL A 1 101 ? 31.940 -10.758 2.618 1.00 66.31 101 VAL A CA 1
ATOM 770 C C . VAL A 1 101 ? 33.155 -11.657 2.345 1.00 66.31 101 VAL A C 1
ATOM 772 O O . VAL A 1 101 ? 33.019 -12.598 1.550 1.00 66.31 101 VAL A O 1
ATOM 775 N N . PRO A 1 102 ? 34.336 -11.402 2.941 1.00 60.38 102 PRO A N 1
ATOM 776 C CA . PRO A 1 102 ? 35.510 -12.250 2.745 1.00 60.38 102 PRO A CA 1
ATOM 777 C C . PRO A 1 102 ? 35.175 -13.725 3.018 1.00 60.38 102 PRO A C 1
ATOM 779 O O . PRO A 1 102 ? 34.719 -14.060 4.109 1.00 60.38 102 PRO A O 1
ATOM 782 N N . GLY A 1 103 ? 35.354 -14.593 2.015 1.00 68.00 103 GLY A N 1
ATOM 783 C CA . GLY A 1 103 ? 34.986 -16.017 2.067 1.00 68.00 103 GLY A CA 1
ATOM 784 C C . GLY A 1 103 ? 33.737 -16.409 1.264 1.00 68.00 103 GLY A C 1
ATOM 785 O O . GLY A 1 103 ? 33.438 -17.596 1.160 1.00 68.00 103 GLY A O 1
ATOM 786 N N . SER A 1 104 ? 33.023 -15.453 0.661 1.00 65.06 104 SER A N 1
ATOM 787 C CA . SER A 1 104 ? 31.970 -15.756 -0.319 1.00 65.06 104 SER A CA 1
ATOM 788 C C . SER A 1 104 ? 32.577 -16.213 -1.655 1.00 65.06 104 SER A C 1
ATOM 790 O O . SER A 1 104 ? 33.451 -15.548 -2.210 1.00 65.06 104 SER A O 1
ATOM 792 N N . LEU A 1 105 ? 32.137 -17.376 -2.153 1.00 62.22 105 LEU A N 1
ATOM 793 C CA . LEU A 1 105 ? 32.500 -17.880 -3.481 1.00 62.22 105 LEU A CA 1
ATOM 794 C C . LEU A 1 105 ? 31.998 -16.891 -4.541 1.00 62.22 105 LEU A C 1
ATOM 796 O O . LEU A 1 105 ? 30.834 -16.488 -4.516 1.00 62.22 105 LEU A O 1
ATOM 800 N N . LEU A 1 106 ? 32.881 -16.492 -5.458 1.00 57.72 106 LEU A N 1
ATOM 801 C CA . LEU A 1 106 ? 32.518 -15.631 -6.580 1.00 57.72 106 LEU A CA 1
ATOM 802 C C . LEU A 1 106 ? 31.443 -16.325 -7.437 1.00 57.72 106 LEU A C 1
ATOM 804 O O . LEU A 1 106 ? 31.558 -17.527 -7.693 1.00 57.72 106 LEU A O 1
ATOM 808 N N . PRO A 1 107 ? 30.409 -15.607 -7.911 1.00 59.06 107 PRO A N 1
ATOM 809 C CA . PRO A 1 107 ? 29.486 -16.175 -8.875 1.00 59.06 107 PRO A CA 1
ATOM 810 C C . PRO A 1 107 ? 30.209 -16.328 -10.218 1.00 59.06 107 PRO A C 1
ATOM 812 O O . PRO A 1 107 ? 30.621 -15.337 -10.818 1.00 59.06 107 PRO A O 1
ATOM 815 N N . ASN A 1 108 ? 30.304 -17.581 -10.671 1.00 57.22 108 ASN A N 1
ATOM 816 C CA . ASN A 1 108 ? 30.857 -18.043 -11.947 1.00 57.22 108 ASN A CA 1
A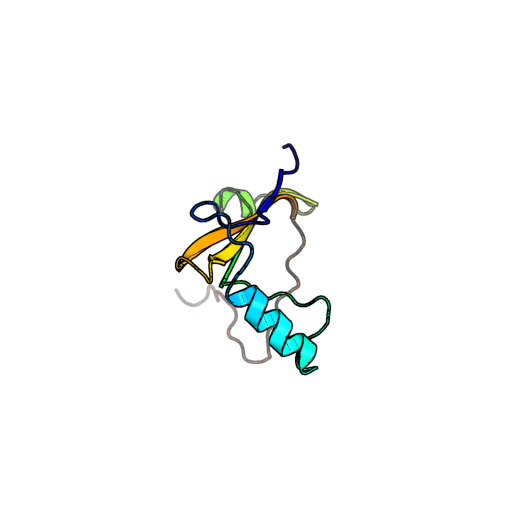TOM 817 C C . ASN A 1 108 ? 32.377 -17.900 -12.096 1.00 57.22 108 ASN A C 1
ATOM 819 O O . ASN A 1 108 ? 32.874 -16.997 -12.766 1.00 57.22 108 ASN A O 1
ATOM 823 N N . ASP A 1 109 ? 33.102 -18.873 -11.545 1.00 49.94 109 ASP A N 1
ATOM 824 C CA . ASP A 1 109 ? 34.449 -19.192 -12.009 1.00 49.94 109 ASP A CA 1
ATOM 825 C C . ASP A 1 109 ? 34.338 -19.977 -13.339 1.00 49.94 109 ASP A C 1
ATOM 827 O O . ASP A 1 109 ? 33.761 -21.069 -13.350 1.00 49.94 109 ASP A O 1
ATOM 831 N N . PRO A 1 110 ? 34.837 -19.456 -14.478 1.00 52.66 110 PRO A N 1
ATOM 832 C CA . PRO A 1 110 ? 34.790 -20.156 -15.763 1.00 52.66 110 PRO A CA 1
ATOM 833 C C . PRO A 1 110 ? 35.694 -21.399 -15.821 1.00 52.66 110 PRO A C 1
ATOM 835 O O . PRO A 1 110 ? 35.722 -22.073 -16.846 1.00 52.66 110 PRO A O 1
ATOM 838 N N . SER A 1 111 ? 36.448 -21.703 -14.761 1.00 56.16 111 SER A N 1
ATOM 839 C CA . SER A 1 111 ? 37.372 -22.842 -14.701 1.00 56.16 111 SER A CA 1
ATOM 840 C C . SER A 1 111 ? 36.728 -24.190 -14.329 1.00 56.16 111 SER A C 1
ATOM 842 O O . SER A 1 111 ? 37.450 -25.170 -14.158 1.00 56.16 111 SER A O 1
ATOM 844 N N . GLN A 1 112 ? 35.394 -24.276 -14.220 1.00 52.12 112 GLN A N 1
ATOM 845 C CA . GLN A 1 112 ? 34.676 -25.518 -13.873 1.00 52.12 112 GLN A CA 1
ATOM 846 C C . GLN A 1 112 ? 33.983 -26.242 -15.048 1.00 52.12 112 GLN A C 1
ATOM 848 O O . GLN A 1 112 ? 32.994 -26.938 -14.829 1.00 52.12 112 GLN A O 1
ATOM 853 N N . ASN A 1 113 ? 34.507 -26.126 -16.273 1.00 45.16 113 ASN A N 1
ATOM 854 C CA . ASN A 1 113 ? 34.205 -27.066 -17.366 1.00 45.16 113 ASN A CA 1
ATOM 855 C C . ASN A 1 113 ? 35.472 -27.785 -17.825 1.00 45.16 113 ASN A C 1
ATOM 857 O O . ASN A 1 113 ? 36.450 -27.075 -18.149 1.00 45.16 113 ASN A O 1
#

Secondary structure (DSSP, 8-state):
---EEEE--S-TTT----BHHHHHHHHHHHTTSS-TT----SEEEEEE-S-HHHHHHSPTT-EEEEEEEEEEEBTTT--EEEEEEEEEEEE-PPPPP----TTPPPS--TT--

Nearest PDB structures (foldseek):
  4moc-assembly1_A  TM=3.329E-01  e=8.282E-01  Homo sapiens
  5t02-assembly1_F  TM=2.486E-01  e=3.156E-01  Neisseria meningitidis
  5szy-assembly1_A  TM=2.797E-01  e=4.695E-01  Neisseria meningitidis
  4mob-assembly1_A  TM=2.976E-01  e=6.600E-01  Homo sapiens
  3b7k-assembly1_C  TM=3.259E-01  e=2.577E+00  Homo sapiens

Mean predicted aligned error: 9.89 Å

Foldseek 3Di:
DPKDKDFDQADPPPRDNAFDQQVVQVVCVVVVNDDPPDGGADDKDKDFPDDPVVVVVDDFQDKTKMKIWTWTAHPPPRDIDTRIITIDIDTRHDDPPDPPDPPDDDPDDVPPD

Solvent-accessible surface area (backbone atoms only — not comparable to full-atom values): 6938 Å² total; per-residue (Å²): 129,82,73,42,78,48,74,44,81,44,38,89,87,80,60,46,68,52,37,47,37,49,53,52,35,50,52,35,33,77,71,69,75,42,57,90,85,58,76,48,58,72,46,78,49,68,50,68,72,61,60,70,82,53,53,74,72,52,58,76,66,42,75,42,47,27,41,41,40,31,28,34,34,27,60,87,78,65,51,74,46,68,39,33,43,34,34,46,76,42,63,42,66,83,74,76,80,78,79,77,57,92,86,64,79,72,89,78,69,85,82,82,118

pLDDT: mean 85.58, std 13.99, range [45.16, 97.75]

Radius of gyration: 20.33 Å; Cα contacts (8 Å, |Δi|>4): 173; chains: 1; bounding box: 56×37×45 Å

Sequence (113 aa):
MEQINKNFDSCPACKSTNRFFETMSNDLKTRGLARPEWTLCWDVRQGVVVDPAKEAAMPVGSEAASYVVKTDICLDCGCIYAINLSATMVKKSVQPPQILVPGSLLPNDPSQN

Organism: NCBI:txid412755